Protein AF-A0A6P0SAY4-F1 (afdb_monomer_lite)

Structure (mmCIF, N/CA/C/O backbone):
data_AF-A0A6P0SAY4-F1
#
_entry.id   AF-A0A6P0SAY4-F1
#
loop_
_atom_site.group_PDB
_atom_site.id
_atom_site.type_symbol
_atom_site.label_atom_id
_atom_site.label_alt_id
_atom_site.label_comp_id
_atom_site.label_asym_id
_atom_site.label_entity_id
_atom_site.label_seq_id
_atom_site.pdbx_PDB_ins_code
_atom_site.Cartn_x
_atom_site.Cartn_y
_atom_site.Cartn_z
_atom_site.occupancy
_atom_site.B_iso_or_equiv
_atom_site.auth_seq_id
_atom_site.auth_comp_id
_atom_site.auth_asym_id
_atom_site.auth_atom_id
_atom_site.pdbx_PDB_model_num
ATOM 1 N N . MET A 1 1 ? -4.675 6.913 -16.533 1.00 43.47 1 MET A N 1
ATOM 2 C CA . MET A 1 1 ? -4.519 5.615 -15.829 1.00 43.47 1 MET A CA 1
ATOM 3 C C . MET A 1 1 ? -4.963 5.630 -14.356 1.00 43.47 1 MET A C 1
ATOM 5 O O . MET A 1 1 ? -4.786 4.646 -13.662 1.00 43.47 1 MET A O 1
ATOM 9 N N . ILE A 1 2 ? -5.628 6.703 -13.910 1.00 42.09 2 ILE A N 1
ATOM 10 C CA . ILE A 1 2 ? -6.405 6.810 -12.659 1.00 42.09 2 ILE A CA 1
ATOM 11 C C . ILE A 1 2 ? -7.926 6.644 -12.948 1.00 42.09 2 ILE A C 1
ATOM 13 O O . ILE A 1 2 ? -8.775 6.662 -12.065 1.00 42.09 2 ILE A O 1
ATOM 17 N N . GLY A 1 3 ? -8.283 6.431 -14.221 1.00 34.59 3 GLY A N 1
ATOM 18 C CA . GLY A 1 3 ? -9.662 6.436 -14.714 1.00 34.59 3 GLY A CA 1
ATOM 19 C C . GLY A 1 3 ? -10.517 5.226 -14.342 1.00 34.59 3 GLY A C 1
ATOM 20 O O . GLY A 1 3 ? -11.686 5.196 -14.690 1.00 34.59 3 GLY A O 1
ATOM 21 N N . LEU A 1 4 ? -9.973 4.238 -13.630 1.00 43.25 4 LEU A N 1
ATOM 22 C CA . LEU A 1 4 ? -10.735 3.062 -13.194 1.00 43.25 4 LEU A CA 1
ATOM 23 C C . LEU A 1 4 ? -11.297 3.174 -11.772 1.00 43.25 4 LEU A C 1
ATOM 25 O O . LEU A 1 4 ? -12.170 2.395 -11.412 1.00 43.25 4 LEU A O 1
ATOM 29 N N . LEU A 1 5 ? -10.914 4.215 -11.025 1.00 46.62 5 LEU A N 1
ATOM 30 C CA . LEU A 1 5 ? -11.684 4.682 -9.865 1.00 46.62 5 LEU A CA 1
ATOM 31 C C . LEU A 1 5 ? -12.937 5.491 -10.288 1.00 46.62 5 LEU A C 1
ATOM 33 O O . LEU A 1 5 ? -13.742 5.863 -9.440 1.00 46.62 5 LEU A O 1
ATOM 37 N N . LEU A 1 6 ? -13.119 5.752 -11.595 1.00 42.19 6 LEU A N 1
ATOM 38 C CA . LEU A 1 6 ? -14.112 6.665 -12.179 1.00 42.19 6 LEU A CA 1
ATOM 39 C C . LEU A 1 6 ? -15.210 5.931 -12.968 1.00 42.19 6 LEU A C 1
ATOM 41 O O . LEU A 1 6 ? -15.292 6.055 -14.190 1.00 42.19 6 LEU A O 1
ATOM 45 N N . LYS A 1 7 ? -16.095 5.187 -12.301 1.00 35.22 7 LYS A N 1
ATOM 46 C CA . LYS A 1 7 ? -17.380 4.823 -12.935 1.00 35.22 7 LYS A CA 1
ATOM 47 C C . LYS A 1 7 ? -18.634 5.337 -12.239 1.00 35.22 7 LYS A C 1
ATOM 49 O O . LYS A 1 7 ? -19.690 5.228 -12.840 1.00 35.22 7 LYS A O 1
ATOM 54 N N . ASN A 1 8 ? -18.535 5.953 -11.057 1.00 38.66 8 ASN A N 1
ATOM 55 C CA . ASN A 1 8 ? -19.728 6.369 -10.303 1.00 38.66 8 ASN A CA 1
ATOM 56 C C . ASN A 1 8 ? -19.686 7.774 -9.684 1.00 38.66 8 ASN A C 1
ATOM 58 O O . ASN A 1 8 ? -20.541 8.095 -8.865 1.00 38.66 8 ASN A O 1
ATOM 62 N N . SER A 1 9 ? -18.756 8.650 -10.059 1.00 37.03 9 SER A N 1
ATOM 63 C CA . SER A 1 9 ? -18.788 10.024 -9.553 1.00 37.03 9 SER A CA 1
ATOM 64 C C . SER A 1 9 ? -18.337 11.019 -10.611 1.00 37.03 9 SER A C 1
ATOM 66 O O . SER A 1 9 ? -17.213 10.978 -11.106 1.00 37.03 9 SER A O 1
ATOM 68 N N . SER A 1 10 ? -19.259 11.909 -10.967 1.00 38.66 10 SER A N 1
ATOM 69 C CA . SER A 1 10 ? -19.048 13.127 -11.739 1.00 38.66 10 SER A CA 1
ATOM 70 C C . SER A 1 10 ? -17.712 13.767 -11.364 1.00 38.66 10 SER A C 1
ATOM 72 O O . SER A 1 10 ? -17.523 14.107 -10.201 1.00 38.66 10 SER A O 1
ATOM 74 N N . TYR A 1 11 ? -16.799 13.859 -12.335 1.00 41.66 11 TYR A N 1
ATOM 75 C CA . TYR A 1 11 ? -15.438 14.416 -12.311 1.00 41.66 11 TYR A CA 1
ATOM 76 C C . TYR A 1 11 ? -15.070 15.336 -11.125 1.00 41.66 11 TYR A C 1
ATOM 78 O O . TYR A 1 11 ? -14.813 16.527 -11.297 1.00 41.66 11 TYR A O 1
ATOM 86 N N . ARG A 1 12 ? -14.942 14.784 -9.915 1.00 48.09 12 ARG A N 1
ATOM 87 C CA . ARG A 1 12 ? -14.133 15.398 -8.862 1.00 48.09 12 ARG A CA 1
ATOM 88 C C . ARG A 1 12 ? -12.691 15.060 -9.195 1.00 48.09 12 ARG A C 1
ATOM 90 O O . ARG A 1 12 ? -12.358 13.890 -9.382 1.00 48.09 12 ARG A O 1
ATOM 97 N N . GLN A 1 13 ? -11.838 16.077 -9.294 1.00 55.16 13 GLN A N 1
ATOM 98 C CA . GLN A 1 13 ? -10.395 15.867 -9.365 1.00 55.16 13 GLN A CA 1
ATOM 99 C C . GLN A 1 13 ? -9.989 14.896 -8.245 1.00 55.16 13 GLN A C 1
ATOM 101 O O . GLN A 1 13 ? -10.391 15.058 -7.089 1.00 55.16 13 GLN A O 1
ATOM 106 N N . LEU A 1 14 ? -9.244 13.848 -8.598 1.00 60.50 14 LEU A N 1
ATOM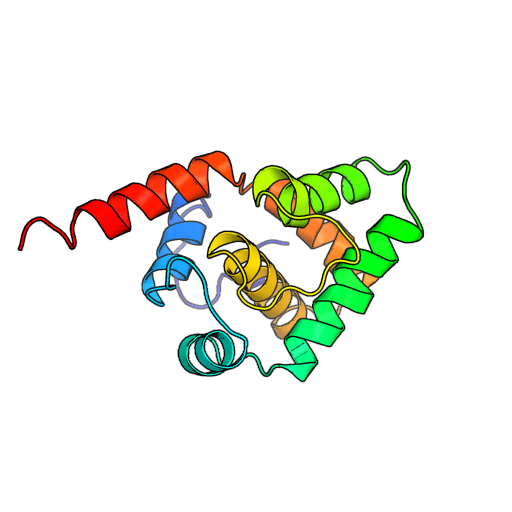 107 C CA . LEU A 1 14 ? -8.677 12.912 -7.632 1.00 60.50 14 LEU A CA 1
ATOM 108 C C . LEU A 1 14 ? -7.553 13.625 -6.887 1.00 60.50 14 LEU A C 1
ATOM 110 O O . LEU A 1 14 ? -6.391 13.586 -7.279 1.00 60.50 14 LEU A O 1
ATOM 114 N N . THR A 1 15 ? -7.941 14.340 -5.840 1.00 79.88 15 THR A N 1
ATOM 115 C CA . THR A 1 15 ? -7.032 14.928 -4.868 1.00 79.88 15 THR A CA 1
ATOM 116 C C . THR A 1 15 ? -6.636 13.863 -3.845 1.00 79.88 15 THR A C 1
ATOM 118 O O . THR A 1 15 ? -7.412 12.931 -3.598 1.00 79.88 15 THR A O 1
ATOM 121 N N . PRO A 1 16 ? -5.456 13.990 -3.212 1.00 82.56 16 PRO A N 1
ATOM 122 C CA . PRO A 1 16 ? -5.095 13.153 -2.070 1.00 82.56 16 PRO A CA 1
ATOM 123 C C . PRO A 1 16 ? -6.198 13.104 -1.009 1.00 82.56 16 PRO A C 1
ATOM 125 O O . PRO A 1 16 ? -6.513 12.040 -0.486 1.00 82.56 16 PRO A O 1
ATOM 128 N N . ASP A 1 17 ? -6.849 14.242 -0.776 1.00 84.25 17 ASP A N 1
ATOM 129 C CA . ASP A 1 17 ? -7.944 14.407 0.173 1.00 84.25 17 ASP A CA 1
ATOM 130 C C . ASP A 1 17 ? -9.114 13.464 -0.086 1.00 84.25 17 ASP A C 1
ATOM 132 O O . ASP A 1 17 ? -9.490 12.710 0.810 1.00 84.25 17 ASP A O 1
ATOM 136 N N . ASN A 1 18 ? -9.616 13.426 -1.322 1.00 86.75 18 ASN A N 1
ATOM 137 C CA . ASN A 1 18 ? -10.725 12.547 -1.688 1.00 86.75 18 ASN A CA 1
ATOM 138 C C . ASN A 1 18 ? -10.343 11.066 -1.535 1.00 86.75 18 ASN A C 1
ATOM 140 O O . ASN A 1 18 ? -11.162 10.244 -1.126 1.00 86.75 18 ASN A O 1
ATOM 144 N N . VAL A 1 19 ? -9.095 10.704 -1.855 1.00 89.56 19 VAL A N 1
ATOM 145 C CA . VAL A 1 19 ? -8.611 9.321 -1.714 1.00 89.56 19 VAL A CA 1
ATOM 146 C C . VAL A 1 19 ? -8.540 8.919 -0.242 1.00 89.56 19 VAL A C 1
ATOM 148 O O . VAL A 1 19 ? -8.975 7.823 0.116 1.00 89.56 19 VAL A O 1
ATOM 151 N N . TYR A 1 20 ? -8.029 9.802 0.615 1.00 91.88 20 TYR A N 1
ATOM 152 C CA . TYR A 1 20 ? -7.979 9.553 2.049 1.00 91.88 20 TYR A CA 1
ATOM 153 C C . TYR A 1 20 ? -9.370 9.485 2.662 1.00 91.88 20 TYR A C 1
ATOM 155 O O . TYR A 1 20 ? -9.638 8.546 3.398 1.00 91.88 20 TYR A O 1
ATOM 163 N N . GLU A 1 21 ? -10.271 10.406 2.334 1.00 89.56 21 GLU A N 1
ATOM 164 C CA . GLU A 1 21 ? -11.648 10.396 2.840 1.00 89.56 21 GLU A CA 1
ATOM 165 C C . GLU A 1 21 ? -12.386 9.110 2.462 1.00 89.56 21 GLU A C 1
ATOM 167 O O . GLU A 1 21 ? -13.010 8.488 3.322 1.00 89.56 21 GLU A O 1
ATOM 172 N N . ASN A 1 22 ? -12.220 8.639 1.222 1.00 90.44 22 ASN A N 1
ATOM 173 C CA . ASN A 1 22 ? -12.776 7.359 0.785 1.00 90.44 22 ASN A CA 1
ATOM 174 C C . ASN A 1 22 ? -12.251 6.180 1.611 1.00 90.44 22 ASN A C 1
ATOM 176 O O . ASN A 1 22 ? -13.011 5.270 1.931 1.00 90.44 22 ASN A O 1
ATOM 180 N N . PHE A 1 23 ? -10.967 6.182 1.970 1.00 93.12 23 PHE A N 1
ATOM 181 C CA . PHE A 1 23 ? -10.405 5.157 2.847 1.00 93.12 23 PHE A CA 1
ATOM 182 C C . PHE A 1 23 ? -10.876 5.311 4.304 1.00 93.12 23 PHE A C 1
ATOM 184 O O . PHE A 1 23 ? -11.232 4.329 4.951 1.00 93.12 23 PHE A O 1
ATOM 191 N N . LEU A 1 24 ? -10.915 6.536 4.831 1.00 91.44 24 LEU A N 1
ATOM 192 C CA . LEU A 1 24 ? -11.318 6.818 6.212 1.00 91.44 24 LEU A CA 1
ATOM 193 C C . LEU A 1 24 ? -12.808 6.547 6.458 1.00 91.44 24 LEU A C 1
ATOM 195 O O . LEU A 1 24 ? -13.176 6.225 7.585 1.00 91.44 24 LEU A O 1
ATOM 199 N N . ALA A 1 25 ? -13.648 6.577 5.419 1.00 90.19 25 ALA A N 1
ATOM 200 C CA . ALA A 1 25 ? -15.059 6.194 5.498 1.00 90.19 25 ALA A CA 1
ATOM 201 C C . ALA A 1 25 ? -15.274 4.739 5.967 1.00 90.19 25 ALA A C 1
ATOM 203 O O . ALA A 1 25 ? -16.319 4.429 6.539 1.00 90.19 25 ALA A O 1
ATOM 204 N N . TYR A 1 26 ? -14.273 3.862 5.805 1.00 88.81 26 TYR A N 1
ATOM 205 C CA . TYR A 1 26 ? -14.282 2.497 6.352 1.00 88.81 26 TYR A CA 1
ATOM 206 C C . TYR A 1 26 ? -14.002 2.442 7.864 1.00 88.81 26 TYR A C 1
ATOM 208 O O . TYR A 1 26 ? -14.012 1.363 8.453 1.00 88.81 26 TYR A O 1
ATOM 216 N N . LYS A 1 27 ? -13.736 3.588 8.502 1.00 90.31 27 LYS A N 1
ATOM 217 C CA . LYS A 1 27 ? -13.407 3.724 9.928 1.00 90.31 27 LYS A CA 1
ATOM 218 C C . LYS A 1 27 ? -12.227 2.827 10.374 1.00 90.31 27 LYS A C 1
ATOM 220 O O . LYS A 1 27 ? -12.371 2.024 11.296 1.00 90.31 27 LYS A O 1
ATOM 225 N N . PRO A 1 28 ? -11.042 2.923 9.730 1.00 92.50 28 PRO A N 1
ATOM 226 C CA . PRO A 1 28 ? -9.865 2.122 10.083 1.00 92.50 28 PRO A CA 1
ATOM 227 C C . PRO A 1 28 ? -9.412 2.374 11.515 1.00 92.50 28 PRO A C 1
ATOM 229 O O . PRO A 1 28 ? -9.067 3.508 11.841 1.00 92.50 28 PRO A O 1
ATOM 232 N N . GLY A 1 29 ? -9.277 1.329 12.332 1.00 91.50 29 GLY A N 1
ATOM 233 C CA . GLY A 1 29 ? -8.645 1.437 13.650 1.00 91.50 29 GLY A CA 1
ATOM 234 C C . GLY A 1 29 ? -7.185 1.918 13.576 1.00 91.50 29 GLY A C 1
ATOM 235 O O . GLY A 1 29 ? -6.480 1.673 12.597 1.00 91.50 29 GLY A O 1
ATOM 236 N N . LYS A 1 30 ? -6.682 2.553 14.648 1.00 91.94 30 LYS A N 1
ATOM 237 C CA . LYS A 1 30 ? -5.288 3.064 14.730 1.00 91.94 30 LYS A CA 1
ATOM 238 C C . LYS A 1 30 ? -4.231 1.998 14.420 1.00 91.94 30 LYS A C 1
ATOM 240 O O . LYS A 1 30 ? -3.222 2.281 13.770 1.00 91.94 30 LYS A O 1
ATOM 245 N N . LYS A 1 31 ? -4.461 0.773 14.900 1.00 94.81 31 LYS A N 1
ATOM 246 C CA . LYS A 1 31 ? -3.686 -0.423 14.560 1.00 94.81 31 LYS A CA 1
ATOM 247 C C . LYS A 1 31 ? -4.613 -1.626 14.444 1.00 94.81 31 LYS A C 1
ATOM 249 O O . LYS A 1 31 ? -5.341 -1.906 15.395 1.00 94.81 31 LYS A O 1
ATOM 254 N N . M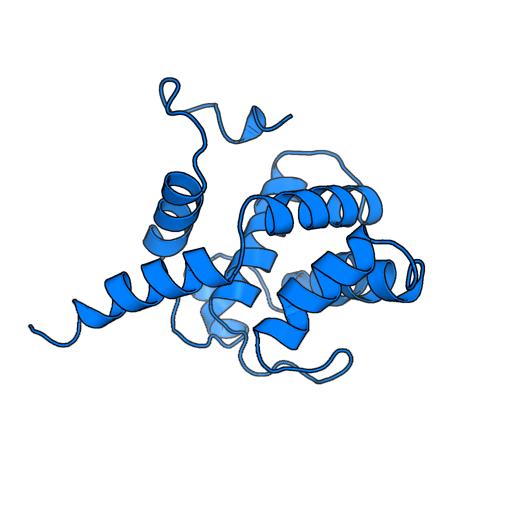ET A 1 32 ? -4.509 -2.374 13.352 1.00 96.00 32 MET A N 1
ATOM 255 C CA . MET A 1 32 ? -5.426 -3.466 13.021 1.00 96.00 32 MET A CA 1
ATOM 256 C C . MET A 1 32 ? -4.690 -4.803 12.877 1.00 96.00 32 MET A C 1
ATOM 258 O O . MET A 1 32 ? -3.673 -4.917 12.193 1.00 96.00 32 MET A O 1
ATOM 262 N N . THR A 1 33 ? -5.197 -5.830 13.540 1.00 95.31 33 THR A N 1
ATOM 263 C CA . THR A 1 33 ? -4.880 -7.242 13.326 1.00 95.31 33 THR A CA 1
ATOM 264 C C . THR A 1 33 ? -5.386 -7.701 11.960 1.00 95.31 33 THR A C 1
ATOM 266 O O . THR A 1 33 ? -6.217 -7.057 11.326 1.00 95.31 33 THR A O 1
ATOM 269 N N . GLN A 1 34 ? -4.929 -8.868 11.508 1.00 92.81 34 GLN A N 1
ATOM 270 C CA . GLN A 1 34 ? -5.431 -9.463 10.267 1.00 92.81 34 GLN A CA 1
ATOM 271 C C . GLN A 1 34 ? -6.939 -9.766 10.319 1.00 92.81 34 GLN A C 1
ATOM 273 O O . GLN A 1 34 ? -7.605 -9.690 9.290 1.00 92.81 34 GLN A O 1
ATOM 278 N N . ALA A 1 35 ? -7.476 -10.087 11.501 1.00 93.75 35 ALA A N 1
ATOM 279 C CA . ALA A 1 35 ? -8.906 -10.313 11.689 1.00 93.75 35 ALA A CA 1
ATOM 280 C C . ALA A 1 35 ? -9.706 -9.012 11.516 1.00 93.75 35 ALA A C 1
ATOM 282 O O . ALA A 1 35 ? -10.663 -8.991 10.747 1.00 93.75 35 ALA A O 1
ATOM 283 N N . GLU A 1 36 ? -9.257 -7.920 12.144 1.00 95.81 36 GLU A N 1
ATOM 284 C CA . GLU A 1 36 ? -9.871 -6.592 11.993 1.00 95.81 36 GLU A CA 1
ATOM 285 C C . GLU A 1 36 ? -9.798 -6.111 10.535 1.00 95.81 36 GLU A C 1
ATOM 287 O O . GLU A 1 36 ? -10.782 -5.622 9.993 1.00 95.81 36 GLU A O 1
ATOM 292 N N . ILE A 1 37 ? -8.665 -6.318 9.850 1.00 95.31 37 ILE A N 1
ATOM 293 C CA . ILE A 1 37 ? -8.526 -5.964 8.426 1.00 95.31 37 ILE A CA 1
ATOM 294 C C . ILE A 1 37 ? -9.530 -6.741 7.563 1.00 95.31 37 ILE A C 1
ATOM 296 O O . ILE A 1 37 ? -10.178 -6.151 6.699 1.00 95.31 37 ILE A O 1
ATOM 300 N N . LYS A 1 38 ? -9.692 -8.049 7.804 1.00 94.44 38 LYS A N 1
ATOM 301 C CA . LYS A 1 38 ? -10.679 -8.870 7.090 1.00 94.44 38 LYS A CA 1
ATOM 302 C C . LYS A 1 38 ? -12.100 -8.373 7.339 1.00 94.44 38 LYS A C 1
ATOM 304 O O . LYS A 1 38 ? -12.880 -8.305 6.397 1.00 94.44 38 LYS A O 1
ATOM 309 N N . GLN A 1 39 ? -12.433 -8.040 8.583 1.00 93.12 39 GLN A N 1
ATOM 310 C CA . GLN A 1 39 ? -13.765 -7.568 8.950 1.00 93.12 39 GLN A CA 1
ATOM 311 C C . GLN A 1 39 ? -14.098 -6.222 8.293 1.00 93.12 39 GLN A C 1
ATOM 313 O O . GLN A 1 39 ? -15.200 -6.061 7.780 1.00 93.12 39 GLN A O 1
ATOM 318 N N . THR A 1 40 ? -13.156 -5.277 8.282 1.00 90.81 40 THR A N 1
ATOM 319 C CA . THR 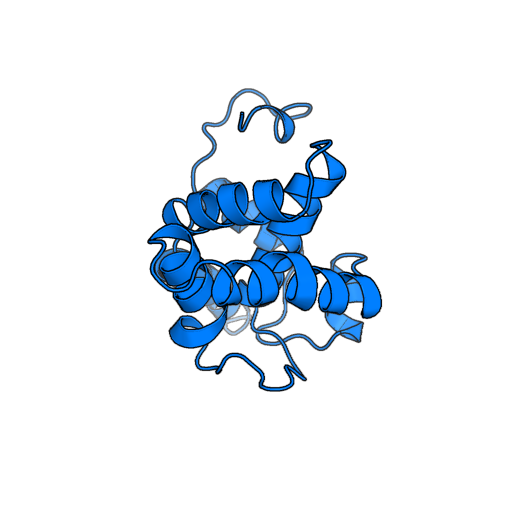A 1 40 ? -13.393 -3.922 7.763 1.00 90.81 40 THR A CA 1
ATOM 320 C C . THR A 1 40 ? -13.287 -3.834 6.238 1.00 90.81 40 THR A C 1
ATOM 322 O O . THR A 1 40 ? -14.051 -3.104 5.616 1.00 90.81 40 THR A O 1
ATOM 325 N N . TYR A 1 41 ? -12.354 -4.571 5.625 1.00 88.19 41 T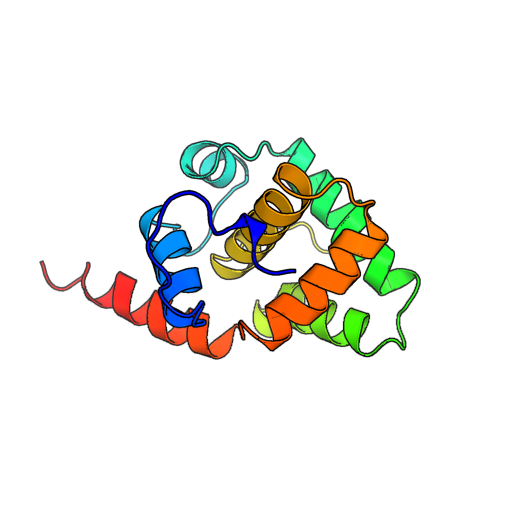YR A N 1
ATOM 326 C CA . TYR A 1 41 ? -12.005 -4.416 4.203 1.00 88.19 41 TYR A CA 1
ATOM 327 C C . TYR A 1 41 ? -12.223 -5.678 3.361 1.00 88.19 41 TYR A C 1
ATOM 329 O O . TYR A 1 41 ? -11.926 -5.678 2.170 1.00 88.19 41 TYR A O 1
ATOM 337 N N . GLY A 1 42 ? -12.659 -6.789 3.958 1.00 90.31 42 GLY A N 1
ATOM 338 C CA . GLY A 1 42 ? -12.797 -8.070 3.256 1.00 90.31 42 GLY A CA 1
ATOM 339 C C . GLY A 1 42 ? -11.465 -8.724 2.861 1.00 90.31 42 GLY A C 1
ATOM 340 O O . GLY A 1 42 ? -11.458 -9.757 2.195 1.00 90.31 42 GLY A O 1
ATOM 341 N N . LEU A 1 43 ? -10.323 -8.164 3.274 1.00 92.31 43 LEU A N 1
ATOM 342 C CA . LEU A 1 43 ? -8.998 -8.663 2.905 1.00 92.31 43 LEU A CA 1
ATOM 343 C C . LEU A 1 43 ? -8.555 -9.769 3.867 1.00 92.31 43 LEU A C 1
ATOM 345 O O . LEU A 1 43 ? -8.239 -9.514 5.030 1.00 92.31 43 LEU A O 1
ATOM 349 N N . CYS A 1 44 ? -8.523 -11.017 3.396 1.00 93.19 44 CYS A N 1
ATOM 350 C CA . CYS A 1 44 ? -8.126 -12.138 4.243 1.00 93.19 44 CYS A CA 1
ATOM 351 C C . CYS A 1 44 ? -6.621 -12.114 4.581 1.00 93.19 44 CYS A C 1
ATOM 353 O O . CYS A 1 44 ? -5.794 -11.527 3.879 1.00 93.19 44 CYS A O 1
ATOM 355 N N . ALA A 1 45 ? -6.259 -12.796 5.672 1.00 92.12 45 ALA A N 1
ATOM 356 C CA . ALA A 1 45 ? -4.890 -12.850 6.184 1.00 92.12 45 ALA A CA 1
ATOM 357 C C . ALA A 1 45 ? -3.870 -13.366 5.155 1.00 92.12 45 ALA A C 1
ATOM 359 O O . ALA A 1 45 ? -2.724 -12.912 5.136 1.00 92.12 45 ALA A O 1
ATOM 360 N N . GLU A 1 46 ? -4.285 -14.317 4.318 1.00 94.25 46 GLU A N 1
ATOM 361 C CA . GLU A 1 46 ? -3.452 -14.887 3.265 1.00 94.25 46 GLU A CA 1
ATOM 362 C C . GLU A 1 46 ? -3.171 -13.864 2.165 1.00 94.25 46 GLU A C 1
ATOM 364 O O . GLU A 1 46 ? -2.005 -13.624 1.866 1.00 94.25 46 GLU A O 1
ATOM 369 N N . THR A 1 47 ? -4.198 -13.175 1.661 1.00 93.50 47 THR A N 1
ATOM 370 C CA . THR A 1 47 ? -4.057 -12.102 0.666 1.00 93.50 47 THR A CA 1
ATOM 371 C C . THR A 1 47 ? -3.117 -11.001 1.148 1.00 93.50 47 THR A C 1
ATOM 373 O O . THR A 1 47 ? -2.181 -10.632 0.442 1.00 93.50 47 THR A O 1
ATOM 376 N N . VAL A 1 48 ? -3.299 -10.526 2.384 1.00 94.38 48 VAL A N 1
ATOM 377 C CA . VAL A 1 48 ? -2.438 -9.492 2.983 1.00 94.38 48 VAL A CA 1
ATOM 378 C C . VAL A 1 48 ? -0.982 -9.964 3.071 1.00 94.38 48 VAL A C 1
ATOM 380 O O . VAL A 1 48 ? -0.055 -9.222 2.738 1.00 94.38 48 VAL A O 1
ATOM 383 N N . ARG A 1 49 ? -0.762 -11.219 3.486 1.00 93.69 49 ARG A N 1
ATOM 384 C CA . ARG A 1 49 ? 0.577 -11.823 3.537 1.00 93.69 49 ARG A CA 1
ATOM 385 C C . ARG A 1 49 ? 1.185 -11.949 2.140 1.00 93.69 49 ARG A C 1
ATOM 387 O O . ARG A 1 49 ? 2.372 -11.672 1.976 1.00 93.69 49 ARG A O 1
ATOM 394 N N . TYR A 1 50 ? 0.385 -12.353 1.159 1.00 94.62 50 TYR A N 1
ATOM 395 C CA . TYR A 1 50 ? 0.811 -12.540 -0.221 1.00 94.62 50 TYR A CA 1
ATOM 396 C C . TYR A 1 50 ? 1.222 -11.207 -0.847 1.00 94.62 50 TYR A C 1
ATOM 398 O O . TYR A 1 50 ? 2.318 -11.093 -1.385 1.00 94.62 50 TYR A O 1
ATOM 406 N N . TRP A 1 51 ? 0.410 -10.162 -0.697 1.00 96.00 51 TRP A N 1
ATOM 407 C CA . TRP A 1 51 ? 0.740 -8.828 -1.200 1.00 96.00 51 TRP A CA 1
ATOM 408 C C . TRP A 1 51 ? 1.976 -8.244 -0.539 1.00 96.00 51 TRP A C 1
ATOM 410 O O . TRP A 1 51 ? 2.849 -7.733 -1.236 1.00 96.00 51 TRP A O 1
ATOM 420 N N . ARG A 1 52 ? 2.120 -8.400 0.781 1.00 96.06 52 ARG A N 1
ATOM 421 C CA . ARG A 1 52 ? 3.366 -8.019 1.445 1.00 96.06 52 ARG A CA 1
ATOM 422 C C . ARG A 1 52 ? 4.565 -8.738 0.819 1.00 96.06 52 ARG A C 1
ATOM 424 O O . ARG A 1 52 ? 5.538 -8.083 0.475 1.00 96.06 52 ARG A O 1
ATOM 431 N N . LYS A 1 53 ? 4.493 -10.060 0.645 1.00 96.06 53 LYS A N 1
ATOM 432 C CA . LYS A 1 53 ? 5.614 -10.851 0.122 1.00 96.06 53 LYS A CA 1
ATOM 433 C C . LYS A 1 53 ? 5.954 -10.498 -1.330 1.00 96.06 53 LYS A C 1
ATOM 435 O O . LYS A 1 53 ? 7.119 -10.282 -1.633 1.00 96.06 53 LYS A O 1
ATOM 440 N N . PHE A 1 54 ? 4.959 -10.464 -2.213 1.00 96.62 54 PHE A N 1
ATOM 441 C CA . PHE A 1 54 ? 5.177 -10.439 -3.662 1.00 96.62 54 PHE A CA 1
ATOM 442 C C . PHE A 1 54 ? 5.095 -9.051 -4.296 1.00 96.62 54 PHE A C 1
ATOM 444 O O . PHE A 1 54 ? 5.727 -8.841 -5.321 1.00 96.62 54 PHE A O 1
ATOM 451 N N . VAL A 1 55 ? 4.358 -8.109 -3.700 1.00 97.38 55 VAL A N 1
ATOM 452 C CA . VAL A 1 55 ? 4.272 -6.726 -4.206 1.00 97.38 55 VAL A CA 1
ATOM 453 C C . VAL A 1 55 ? 5.276 -5.828 -3.491 1.00 97.38 55 VAL A C 1
ATOM 455 O O . VAL A 1 55 ? 5.916 -4.998 -4.118 1.00 97.38 55 VAL A O 1
ATOM 458 N N . ILE A 1 56 ? 5.429 -5.981 -2.174 1.00 97.31 56 ILE A N 1
ATOM 459 C CA . ILE A 1 56 ? 6.251 -5.064 -1.373 1.00 97.31 56 ILE A CA 1
ATOM 460 C C . ILE A 1 56 ? 7.668 -5.615 -1.203 1.00 97.31 56 ILE A C 1
ATOM 462 O O . ILE A 1 56 ? 8.626 -5.039 -1.709 1.00 97.31 56 ILE A O 1
ATOM 466 N N . ASP A 1 57 ? 7.808 -6.737 -0.497 1.00 96.88 57 ASP A N 1
ATOM 467 C CA . ASP A 1 57 ? 9.111 -7.250 -0.069 1.00 96.88 57 ASP A CA 1
ATOM 468 C C . ASP A 1 57 ? 9.960 -7.729 -1.244 1.00 96.88 57 ASP A C 1
ATOM 470 O O . ASP A 1 57 ? 11.139 -7.386 -1.308 1.00 96.88 57 ASP A O 1
ATOM 474 N N . ARG A 1 58 ? 9.370 -8.482 -2.182 1.00 96.69 58 ARG A N 1
ATOM 475 C CA . ARG A 1 58 ? 10.066 -8.935 -3.391 1.00 96.69 58 ARG A CA 1
ATOM 476 C C . ARG A 1 58 ? 10.607 -7.754 -4.191 1.00 96.69 58 ARG A C 1
ATOM 478 O O . ARG A 1 58 ? 11.804 -7.706 -4.440 1.00 96.69 58 ARG A O 1
ATOM 485 N N . TYR A 1 59 ? 9.749 -6.781 -4.506 1.00 96.75 59 TYR A N 1
ATOM 486 C CA . TYR A 1 59 ? 10.138 -5.621 -5.306 1.00 96.75 59 TYR A CA 1
ATOM 487 C C . TYR A 1 59 ? 11.273 -4.823 -4.650 1.00 96.75 59 TYR A C 1
ATOM 489 O O . TYR A 1 59 ? 12.239 -4.466 -5.320 1.00 96.75 59 TYR A O 1
ATOM 497 N N . ILE A 1 60 ? 11.196 -4.601 -3.329 1.00 97.00 60 ILE A N 1
ATOM 498 C CA . ILE A 1 60 ? 12.253 -3.923 -2.563 1.00 97.00 60 ILE A CA 1
ATOM 499 C C . ILE A 1 60 ? 13.577 -4.695 -2.618 1.00 97.00 60 ILE A C 1
ATOM 501 O O . ILE A 1 60 ? 14.632 -4.078 -2.731 1.00 97.00 60 ILE A O 1
ATOM 505 N N . ASN A 1 61 ? 13.532 -6.024 -2.508 1.00 96.94 61 ASN A N 1
ATOM 506 C CA . ASN A 1 61 ? 14.734 -6.856 -2.453 1.00 96.94 61 ASN A CA 1
ATOM 507 C C . ASN A 1 61 ? 15.396 -7.045 -3.821 1.00 96.94 61 ASN A C 1
ATOM 509 O O . ASN A 1 61 ? 16.617 -7.134 -3.888 1.00 96.94 61 ASN A O 1
ATOM 513 N N . GLU A 1 62 ? 14.607 -7.125 -4.890 1.00 97.06 62 GLU A N 1
ATOM 514 C CA . GLU A 1 62 ? 15.112 -7.290 -6.257 1.00 97.06 62 GLU A CA 1
ATOM 515 C C . GLU A 1 62 ? 15.595 -5.960 -6.856 1.00 97.06 62 GLU A C 1
ATOM 517 O O . GLU A 1 62 ? 16.470 -5.963 -7.715 1.00 97.06 62 GLU A O 1
ATOM 522 N N . ASN A 1 63 ? 15.086 -4.821 -6.365 1.00 96.56 63 ASN A N 1
ATOM 523 C CA . ASN A 1 63 ? 15.410 -3.489 -6.883 1.00 96.56 63 ASN A CA 1
ATOM 524 C C . ASN A 1 63 ? 15.906 -2.520 -5.787 1.00 96.56 63 ASN A C 1
ATOM 526 O O . ASN A 1 63 ? 15.388 -1.407 -5.699 1.00 96.56 63 ASN A O 1
ATOM 530 N N . PRO A 1 64 ? 16.886 -2.878 -4.936 1.00 95.38 64 PRO A N 1
ATOM 531 C CA . PRO A 1 64 ? 17.210 -2.115 -3.722 1.00 95.38 64 PRO A CA 1
ATOM 532 C C . PRO A 1 64 ? 17.659 -0.669 -3.987 1.00 95.38 64 PRO A C 1
ATOM 534 O O . PRO A 1 64 ? 17.359 0.214 -3.183 1.00 95.38 64 PRO A O 1
ATOM 537 N N . GLU A 1 65 ? 18.307 -0.424 -5.128 1.00 95.25 65 GLU A N 1
ATOM 538 C CA . GLU A 1 65 ? 18.803 0.895 -5.554 1.00 95.25 65 GLU A CA 1
ATOM 539 C C . GLU A 1 65 ? 17.750 1.725 -6.312 1.00 95.25 65 GLU A C 1
ATOM 541 O O . GLU A 1 65 ? 17.966 2.897 -6.626 1.00 95.25 65 GLU A O 1
ATOM 546 N N . SER A 1 66 ? 16.590 1.139 -6.631 1.00 96.56 66 SER A N 1
ATOM 547 C CA . SER A 1 66 ? 15.528 1.854 -7.336 1.00 96.56 66 SER A CA 1
ATOM 548 C C . SER A 1 66 ? 14.879 2.889 -6.424 1.00 96.56 66 SER A C 1
ATOM 550 O O . SER A 1 66 ? 14.428 2.587 -5.315 1.00 96.56 66 SER A O 1
ATOM 552 N N . LEU A 1 67 ? 14.711 4.109 -6.940 1.00 95.69 67 LEU A N 1
ATOM 553 C CA . LEU A 1 67 ? 13.973 5.166 -6.250 1.00 95.69 67 LEU A CA 1
ATOM 554 C C . LEU A 1 67 ? 12.546 4.721 -5.875 1.00 95.69 67 LEU A C 1
ATOM 556 O O . LEU A 1 67 ? 12.040 5.101 -4.817 1.00 95.69 67 LEU A O 1
ATOM 560 N N . LEU A 1 68 ? 11.900 3.898 -6.708 1.00 94.88 68 LEU A N 1
ATOM 561 C CA . LEU A 1 68 ? 10.566 3.355 -6.433 1.00 94.88 68 LEU A CA 1
ATOM 562 C C . LEU A 1 68 ? 10.588 2.379 -5.252 1.00 94.88 68 LEU A C 1
ATOM 564 O O . LEU A 1 68 ? 9.751 2.479 -4.351 1.00 94.88 68 LEU A O 1
ATOM 568 N N . ALA A 1 69 ? 11.583 1.493 -5.203 1.00 95.50 69 ALA A N 1
ATOM 569 C CA . ALA A 1 69 ? 11.763 0.559 -4.098 1.00 95.50 69 ALA A CA 1
ATOM 570 C C . ALA A 1 69 ? 12.060 1.291 -2.782 1.00 95.50 69 ALA A C 1
ATOM 572 O O . ALA A 1 69 ? 11.430 1.003 -1.762 1.00 95.50 69 ALA A O 1
ATOM 573 N N . MET A 1 70 ? 12.946 2.292 -2.801 1.00 95.75 70 MET A N 1
ATOM 574 C CA . MET A 1 70 ? 13.248 3.118 -1.626 1.00 95.75 70 MET A CA 1
ATOM 575 C C . MET A 1 70 ? 12.004 3.848 -1.102 1.00 95.75 70 MET A C 1
ATOM 577 O O . MET A 1 70 ? 11.766 3.880 0.110 1.00 95.75 70 MET A O 1
ATOM 581 N N . ARG A 1 71 ? 11.175 4.397 -2.002 1.00 94.50 71 ARG A N 1
ATOM 582 C CA . ARG A 1 71 ? 9.897 5.037 -1.641 1.00 94.50 71 ARG A CA 1
ATOM 583 C C . ARG A 1 71 ? 8.947 4.049 -0.985 1.00 94.50 71 ARG A C 1
ATOM 585 O O . ARG A 1 71 ? 8.425 4.342 0.091 1.00 94.50 71 ARG A O 1
ATOM 592 N N . LEU A 1 72 ? 8.751 2.881 -1.595 1.00 95.12 72 LEU A N 1
ATOM 593 C CA . LEU A 1 72 ? 7.853 1.861 -1.066 1.00 95.12 72 LEU A CA 1
ATOM 594 C C . LEU A 1 72 ? 8.329 1.353 0.303 1.00 95.12 72 LEU A C 1
ATOM 596 O O . LEU A 1 72 ? 7.534 1.261 1.241 1.00 95.12 72 LEU A O 1
ATOM 600 N N . LYS A 1 73 ? 9.639 1.122 0.452 1.00 96.12 73 LYS A N 1
ATOM 601 C CA . LYS A 1 73 ? 10.274 0.742 1.720 1.00 96.12 73 LYS A CA 1
ATOM 602 C C . LYS A 1 73 ? 10.045 1.796 2.801 1.00 96.12 73 LYS A C 1
ATOM 604 O O . LYS A 1 73 ? 9.621 1.464 3.908 1.00 96.12 73 LYS A O 1
ATOM 60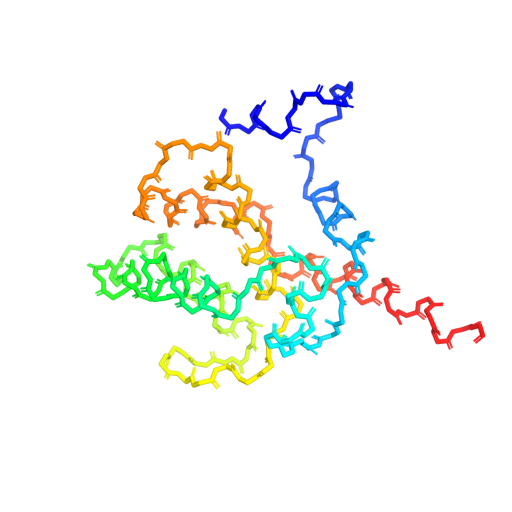9 N N . SER A 1 74 ? 10.267 3.069 2.482 1.00 95.06 74 SER A N 1
ATOM 610 C CA . SER A 1 74 ? 10.052 4.176 3.418 1.00 95.06 74 SER A CA 1
ATOM 611 C C . SER A 1 74 ? 8.578 4.316 3.825 1.00 95.06 74 SER A C 1
ATOM 613 O O . SER A 1 74 ? 8.258 4.419 5.015 1.00 95.06 74 SER A O 1
ATOM 615 N N . ALA A 1 75 ? 7.662 4.253 2.855 1.00 94.75 75 ALA A N 1
ATOM 616 C CA . ALA A 1 75 ? 6.224 4.400 3.070 1.00 94.75 75 ALA A CA 1
ATOM 617 C C . ALA A 1 75 ? 5.620 3.244 3.884 1.00 94.75 75 ALA A C 1
ATOM 619 O O . ALA A 1 75 ? 4.816 3.480 4.783 1.00 94.75 75 ALA A O 1
ATOM 620 N N . PHE A 1 76 ? 6.004 1.999 3.599 1.00 96.44 76 PHE A N 1
ATOM 621 C CA . PHE A 1 76 ? 5.403 0.836 4.250 1.00 96.44 76 PHE A CA 1
ATOM 622 C C . PHE A 1 76 ? 6.062 0.477 5.591 1.00 96.44 76 PHE A C 1
ATOM 624 O O . PHE A 1 76 ? 5.371 0.023 6.508 1.00 96.44 76 PHE A O 1
ATOM 631 N N . TYR A 1 77 ? 7.377 0.691 5.726 1.00 95.56 77 TYR A N 1
ATOM 632 C CA . TYR A 1 77 ? 8.145 0.296 6.909 1.00 95.56 77 TYR A CA 1
ATOM 633 C C . TYR A 1 77 ? 8.555 1.485 7.786 1.00 95.56 77 TYR A C 1
ATOM 635 O O . TYR A 1 77 ? 8.046 1.640 8.901 1.00 95.56 77 TYR A O 1
ATOM 643 N N . TYR A 1 78 ? 9.451 2.344 7.294 1.00 92.12 78 TYR A N 1
ATOM 644 C CA . TYR A 1 78 ? 10.158 3.313 8.141 1.00 92.12 78 TYR A CA 1
ATOM 645 C C . TYR A 1 78 ? 9.267 4.423 8.693 1.00 92.12 78 TYR A C 1
ATOM 647 O O . TYR A 1 78 ? 9.267 4.666 9.900 1.00 92.12 78 TYR A O 1
ATOM 655 N N . SER A 1 79 ? 8.433 5.033 7.849 1.00 91.38 79 SER A N 1
ATOM 656 C CA . SER A 1 79 ? 7.436 6.023 8.293 1.00 91.38 79 SER A CA 1
ATOM 657 C C . SER A 1 79 ? 6.425 5.443 9.291 1.00 91.38 79 SER A C 1
ATOM 659 O O . SER A 1 79 ? 5.841 6.174 10.087 1.00 91.38 79 SER A O 1
ATOM 661 N N . GLN A 1 80 ? 6.279 4.116 9.309 1.00 91.88 80 GLN A N 1
ATOM 662 C CA . GLN A 1 80 ? 5.367 3.374 10.179 1.00 91.88 80 GLN A CA 1
ATOM 663 C C . GLN A 1 80 ? 6.064 2.820 11.427 1.00 91.88 80 GLN A C 1
ATOM 665 O O . GLN A 1 80 ? 5.468 2.041 12.175 1.00 91.88 80 GLN A O 1
ATOM 670 N N . LYS A 1 81 ? 7.320 3.227 11.667 1.00 90.75 81 LYS A N 1
ATOM 671 C CA . LYS A 1 81 ? 8.154 2.803 12.802 1.00 90.75 81 LYS A CA 1
ATOM 672 C C . LYS A 1 81 ? 8.275 1.278 12.904 1.00 90.75 81 LYS A C 1
ATOM 674 O O . LYS A 1 81 ? 8.211 0.712 13.996 1.00 90.75 81 LYS A O 1
ATOM 679 N N . CYS A 1 82 ? 8.421 0.602 11.766 1.00 91.81 82 CYS A N 1
ATOM 680 C CA . CYS A 1 82 ? 8.669 -0.836 11.720 1.00 91.81 82 CYS A CA 1
ATOM 681 C C . CYS A 1 82 ? 9.738 -1.188 10.680 1.00 91.81 82 CYS A C 1
ATOM 683 O O . CYS A 1 82 ? 10.035 -0.401 9.785 1.00 91.81 82 CYS A O 1
ATOM 685 N N . SER A 1 83 ? 10.322 -2.378 10.815 1.00 91.44 83 SER A N 1
ATOM 686 C CA . SER A 1 83 ? 11.402 -2.847 9.944 1.00 91.44 83 SER A CA 1
ATOM 687 C C . SER A 1 83 ? 10.917 -3.928 8.982 1.00 91.44 83 SER A C 1
ATOM 689 O O . SER A 1 83 ? 10.058 -4.749 9.322 1.00 91.44 83 SER A O 1
ATOM 6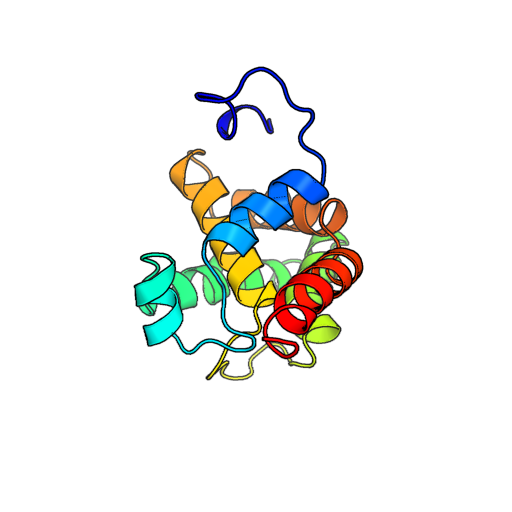91 N N . GLN A 1 84 ? 11.511 -3.960 7.788 1.00 91.75 84 GLN A N 1
ATOM 692 C CA . GLN A 1 84 ? 11.326 -5.050 6.832 1.00 91.75 84 GLN A CA 1
ATOM 693 C C . GLN A 1 84 ? 11.751 -6.390 7.455 1.00 91.75 84 GLN A C 1
ATOM 695 O O . GLN A 1 84 ? 12.628 -6.437 8.313 1.00 91.75 84 GLN A O 1
ATOM 700 N N . GLY A 1 85 ? 11.081 -7.481 7.078 1.00 86.62 85 GLY A N 1
ATOM 701 C CA . GLY A 1 85 ? 11.325 -8.817 7.642 1.00 86.62 85 GLY A CA 1
ATOM 702 C C . GLY A 1 85 ? 10.697 -9.068 9.020 1.00 86.62 85 GLY A C 1
ATOM 703 O O . GLY A 1 85 ? 10.493 -10.219 9.398 1.00 86.62 85 GLY A O 1
ATOM 704 N N . VAL A 1 86 ? 10.284 -8.029 9.756 1.00 89.81 86 VAL A N 1
ATOM 705 C CA . VAL A 1 86 ? 9.618 -8.206 11.057 1.00 89.81 86 VAL A CA 1
ATOM 706 C C . VAL A 1 86 ? 8.163 -8.646 10.869 1.00 89.81 86 VAL A C 1
ATOM 708 O O . VAL A 1 86 ? 7.444 -8.171 9.981 1.00 89.81 86 VAL A O 1
ATOM 711 N N . LYS A 1 87 ? 7.688 -9.563 11.722 1.00 88.88 87 LYS A N 1
ATOM 712 C CA . LYS A 1 87 ? 6.279 -9.983 11.745 1.00 88.88 87 LYS A CA 1
ATOM 713 C C . LYS A 1 87 ? 5.383 -8.822 12.189 1.00 88.88 87 LYS A C 1
ATOM 715 O O . LYS A 1 87 ? 5.434 -8.392 13.338 1.00 88.88 87 LYS A O 1
ATOM 720 N N . ILE A 1 88 ? 4.492 -8.379 11.305 1.00 91.06 88 ILE A N 1
ATOM 721 C CA . ILE A 1 88 ? 3.486 -7.356 11.610 1.00 91.06 88 ILE A CA 1
ATOM 722 C C . ILE A 1 88 ? 2.279 -8.053 12.250 1.00 91.06 88 ILE A C 1
ATOM 724 O O . ILE A 1 88 ? 1.482 -8.685 11.560 1.00 91.06 88 ILE A O 1
ATOM 728 N N . ARG A 1 89 ? 2.163 -7.982 13.583 1.00 91.25 89 ARG A N 1
ATOM 729 C CA . ARG A 1 89 ? 0.999 -8.523 14.320 1.00 91.25 89 ARG A CA 1
ATOM 730 C C . ARG A 1 89 ? -0.222 -7.608 14.209 1.00 91.25 89 ARG A C 1
ATOM 732 O O . ARG A 1 89 ? -1.344 -8.092 14.102 1.00 91.25 89 ARG A O 1
ATOM 739 N N . ARG A 1 90 ? 0.019 -6.295 14.242 1.00 95.00 90 ARG A N 1
ATOM 740 C CA . ARG A 1 90 ? -0.979 -5.242 14.040 1.00 95.00 90 ARG A CA 1
ATOM 741 C C . ARG A 1 90 ? -0.403 -4.214 13.072 1.00 95.00 90 ARG A C 1
ATOM 743 O O . ARG A 1 90 ? 0.642 -3.639 13.370 1.00 95.00 90 ARG A O 1
ATOM 750 N N . ALA A 1 91 ? -1.053 -4.030 11.933 1.00 95.62 91 ALA A N 1
ATOM 751 C CA . ALA A 1 91 ? -0.679 -3.054 10.920 1.00 95.62 91 ALA A CA 1
ATOM 752 C C . ALA A 1 91 ? -1.137 -1.652 11.341 1.00 95.62 91 ALA A C 1
ATOM 754 O O . ALA A 1 91 ? -2.200 -1.520 11.949 1.00 95.62 91 ALA A O 1
ATOM 755 N N . SER A 1 92 ? -0.357 -0.613 11.037 1.00 95.69 92 SER A N 1
ATOM 756 C CA . SER A 1 92 ? -0.828 0.772 11.183 1.00 95.69 92 SER A CA 1
ATOM 757 C C . SER A 1 92 ? -1.952 1.066 10.186 1.00 95.69 92 SER A C 1
ATOM 759 O O . SER A 1 92 ? -2.047 0.411 9.147 1.00 95.69 92 SER A O 1
ATOM 761 N N . ALA A 1 93 ? -2.770 2.084 10.459 1.00 95.31 93 ALA A N 1
ATOM 762 C CA . ALA A 1 93 ? -3.803 2.521 9.518 1.00 95.31 93 ALA A CA 1
ATOM 763 C C . ALA A 1 93 ? -3.239 2.817 8.115 1.00 95.31 93 ALA A C 1
ATOM 765 O O . ALA A 1 93 ? -3.861 2.462 7.120 1.00 95.31 93 ALA A O 1
ATOM 766 N N . TYR A 1 94 ? -2.025 3.370 8.019 1.00 96.38 94 TYR A N 1
ATOM 767 C CA . TYR A 1 94 ? -1.386 3.630 6.729 1.00 96.38 94 TYR A CA 1
ATOM 768 C C . TYR A 1 94 ? -0.879 2.355 6.029 1.00 96.38 94 TYR A C 1
ATOM 770 O O . TYR A 1 94 ? -0.951 2.242 4.809 1.00 96.38 94 TYR A O 1
ATOM 778 N N . GLN A 1 95 ? -0.420 1.341 6.769 1.00 96.56 95 GLN A N 1
ATOM 779 C CA . GLN A 1 95 ? -0.122 0.032 6.168 1.00 96.56 95 GLN A CA 1
ATOM 780 C C . GLN A 1 95 ? -1.391 -0.633 5.625 1.00 96.56 95 GLN A C 1
ATOM 782 O O . GLN A 1 95 ? -1.358 -1.250 4.562 1.00 96.56 95 GLN A O 1
ATOM 787 N N . VAL A 1 96 ? -2.515 -0.476 6.330 1.00 96.94 96 VAL A N 1
ATOM 788 C CA . VAL A 1 96 ? -3.827 -0.935 5.854 1.00 96.94 96 VAL A CA 1
ATOM 789 C C . VAL A 1 96 ? -4.269 -0.151 4.620 1.00 96.94 96 VAL A C 1
ATOM 791 O O . VAL A 1 96 ? -4.744 -0.759 3.664 1.00 96.94 96 VAL A O 1
ATOM 794 N N . PHE A 1 97 ? -4.022 1.159 4.584 1.00 96.88 97 PHE A N 1
ATOM 795 C CA . PHE A 1 97 ? -4.228 1.989 3.398 1.00 96.88 97 PHE A CA 1
ATOM 796 C C . PHE A 1 97 ? -3.419 1.487 2.197 1.00 96.88 97 PHE A C 1
ATOM 798 O O . PHE A 1 97 ? -3.964 1.349 1.106 1.00 96.88 97 PHE A O 1
ATOM 805 N N . ILE A 1 98 ? -2.153 1.111 2.390 1.00 97.31 98 ILE A N 1
ATOM 806 C CA . ILE A 1 98 ? -1.333 0.517 1.325 1.00 97.31 98 ILE A CA 1
ATOM 807 C C . ILE A 1 98 ? -1.937 -0.805 0.824 1.00 97.31 98 ILE A C 1
ATOM 809 O O . ILE A 1 98 ? -2.032 -1.005 -0.387 1.00 97.31 98 ILE A O 1
ATOM 813 N N . TYR A 1 99 ? -2.404 -1.690 1.712 1.00 97.38 99 TYR A N 1
ATOM 814 C CA . TYR A 1 99 ? -3.104 -2.909 1.281 1.00 97.38 99 TYR A CA 1
ATOM 815 C C . TYR A 1 99 ? -4.391 -2.600 0.506 1.00 97.38 99 TYR A C 1
ATOM 817 O O . TYR A 1 99 ? -4.693 -3.281 -0.472 1.00 97.38 99 TYR A O 1
ATOM 825 N N . TRP A 1 100 ? -5.123 -1.561 0.902 1.00 95.88 100 TRP A N 1
ATOM 826 C CA . TRP A 1 100 ? -6.318 -1.103 0.199 1.00 95.88 100 TRP A CA 1
ATOM 827 C C . TRP A 1 100 ? -6.002 -0.543 -1.199 1.00 95.88 100 TRP A C 1
ATOM 829 O O . TRP A 1 100 ? -6.710 -0.854 -2.155 1.00 95.88 100 TRP A O 1
ATOM 839 N N . LEU A 1 101 ? -4.892 0.185 -1.372 1.00 95.69 101 LEU A N 1
ATOM 840 C CA . LEU A 1 101 ? -4.428 0.613 -2.699 1.00 95.69 101 LEU A CA 1
ATOM 841 C C . LEU A 1 101 ? -4.050 -0.580 -3.587 1.00 95.69 101 LEU A C 1
ATOM 843 O O . LEU A 1 101 ? -4.418 -0.608 -4.761 1.00 95.69 101 LEU A O 1
ATOM 847 N N . ILE A 1 102 ? -3.362 -1.586 -3.035 1.00 96.69 102 ILE A N 1
ATOM 848 C CA . ILE A 1 102 ? -3.040 -2.822 -3.768 1.00 96.69 102 ILE A CA 1
ATOM 849 C C . ILE A 1 102 ? -4.326 -3.527 -4.211 1.00 96.69 102 ILE A C 1
ATOM 851 O O . ILE A 1 102 ? -4.424 -3.960 -5.360 1.00 96.69 102 ILE A O 1
ATOM 855 N N . TRP A 1 103 ? -5.319 -3.611 -3.323 1.00 94.62 103 TRP A N 1
ATOM 856 C CA . TRP A 1 103 ? -6.625 -4.178 -3.644 1.00 94.62 103 TRP A CA 1
ATOM 857 C C . TRP A 1 103 ? -7.290 -3.452 -4.817 1.00 94.62 103 TRP A C 1
ATOM 859 O O . TRP A 1 103 ? -7.715 -4.116 -5.761 1.00 94.62 103 TRP A O 1
ATOM 869 N N . ILE A 1 104 ? -7.322 -2.116 -4.808 1.00 91.56 104 ILE A N 1
ATOM 870 C CA . ILE A 1 104 ? -7.871 -1.311 -5.910 1.00 91.56 104 ILE A CA 1
ATOM 871 C C . ILE A 1 104 ? -7.132 -1.600 -7.214 1.00 91.56 104 ILE A C 1
ATOM 873 O O . ILE A 1 104 ? -7.761 -1.935 -8.219 1.00 91.56 104 ILE A O 1
ATOM 877 N N . LEU A 1 105 ? -5.799 -1.494 -7.204 1.00 93.50 105 LEU A N 1
ATOM 878 C CA . LEU A 1 105 ? -4.986 -1.702 -8.400 1.00 93.50 105 LEU A CA 1
ATOM 879 C C . LEU A 1 105 ? -5.268 -3.074 -9.012 1.00 93.50 105 LEU A C 1
ATOM 881 O O . LEU A 1 105 ? -5.572 -3.169 -10.194 1.00 93.50 105 LEU A O 1
ATOM 885 N N . ARG A 1 106 ? -5.249 -4.132 -8.201 1.00 92.31 106 ARG A N 1
ATOM 886 C CA . ARG A 1 106 ? -5.387 -5.509 -8.693 1.00 92.31 106 ARG A CA 1
ATOM 887 C C . ARG A 1 106 ? -6.826 -5.930 -8.991 1.00 92.31 106 ARG A C 1
ATOM 889 O O . ARG A 1 106 ? -7.020 -6.849 -9.780 1.00 92.31 106 ARG A O 1
ATOM 896 N N . SER A 1 107 ? -7.824 -5.289 -8.382 1.00 88.69 107 SER A N 1
ATOM 897 C CA . SER A 1 107 ? -9.242 -5.580 -8.658 1.00 88.69 107 SER A CA 1
ATOM 898 C C . SER A 1 107 ? -9.734 -4.907 -9.936 1.00 88.69 107 SER A C 1
ATOM 900 O O . SER A 1 107 ? -10.674 -5.390 -10.564 1.00 88.69 107 SER A O 1
ATOM 902 N N . HIS A 1 108 ? -9.102 -3.801 -10.333 1.00 86.69 108 HIS A N 1
ATOM 903 C CA . HIS A 1 108 ? -9.522 -3.020 -11.495 1.00 86.69 108 HIS A CA 1
ATOM 904 C C . HIS A 1 108 ? -8.561 -3.107 -12.681 1.00 86.69 108 HIS A C 1
ATOM 906 O O . HIS A 1 108 ? -8.973 -2.842 -13.810 1.00 86.69 108 HIS A O 1
ATOM 912 N N . LEU A 1 109 ? -7.304 -3.487 -12.454 1.00 88.00 109 LEU A N 1
ATOM 913 C CA . LEU A 1 109 ? -6.280 -3.590 -13.486 1.00 88.00 109 LEU A CA 1
ATOM 914 C C . LEU A 1 109 ? -5.805 -5.039 -13.600 1.00 88.00 109 LEU A C 1
ATOM 916 O O . LEU A 1 109 ? -5.502 -5.698 -12.607 1.00 88.00 109 LEU A O 1
ATOM 920 N N . LYS A 1 110 ? -5.697 -5.533 -14.835 1.00 90.31 110 LYS A N 1
ATOM 921 C CA . LYS A 1 110 ? -5.099 -6.841 -15.132 1.00 90.31 110 LYS A CA 1
ATOM 922 C C . LYS A 1 110 ? -3.575 -6.711 -15.193 1.00 90.31 110 LYS A C 1
ATOM 924 O O . LYS A 1 110 ? -2.999 -6.795 -16.271 1.00 90.31 110 LYS A O 1
ATOM 929 N N . ILE A 1 111 ? -2.960 -6.447 -14.043 1.00 92.00 111 ILE A N 1
ATOM 930 C CA . ILE A 1 111 ? -1.514 -6.219 -13.911 1.00 92.00 111 ILE A CA 1
ATOM 931 C C . ILE A 1 111 ? -0.849 -7.275 -13.025 1.00 92.00 111 ILE A C 1
ATOM 933 O O . ILE A 1 111 ? -1.456 -7.821 -12.089 1.00 92.00 111 ILE A O 1
ATOM 937 N N . ASP A 1 112 ? 0.415 -7.563 -13.307 1.00 95.12 112 ASP A N 1
ATOM 938 C CA . ASP A 1 112 ? 1.229 -8.461 -12.488 1.00 95.12 112 ASP A CA 1
ATOM 939 C C . ASP A 1 112 ? 1.686 -7.789 -11.175 1.00 95.12 112 ASP A C 1
ATOM 941 O O . ASP A 1 112 ? 1.275 -6.672 -10.839 1.00 95.12 112 ASP A O 1
ATOM 945 N N . PHE A 1 113 ? 2.465 -8.504 -10.361 1.00 95.50 113 PHE A N 1
ATOM 946 C CA . PHE A 1 113 ? 2.907 -7.992 -9.062 1.00 95.50 113 PHE A CA 1
ATOM 947 C C . PHE A 1 113 ? 3.946 -6.875 -9.160 1.00 95.50 113 PHE A C 1
ATOM 949 O O . PHE A 1 113 ? 3.907 -5.981 -8.315 1.00 95.50 113 PHE A O 1
ATOM 956 N N . ASP A 1 114 ? 4.812 -6.885 -10.170 1.00 94.06 114 ASP A N 1
ATOM 957 C CA . ASP A 1 114 ? 5.861 -5.871 -10.326 1.00 94.06 114 ASP A CA 1
ATOM 958 C C . ASP A 1 114 ? 5.259 -4.567 -10.840 1.00 94.06 114 ASP A C 1
ATOM 960 O O . ASP A 1 114 ? 5.461 -3.511 -10.242 1.00 94.06 114 ASP A O 1
ATOM 964 N N . GLN A 1 115 ? 4.362 -4.656 -11.823 1.00 95.88 115 GLN A N 1
ATOM 965 C CA . GLN A 1 115 ? 3.531 -3.537 -12.263 1.00 95.88 115 GLN A CA 1
ATOM 966 C C . GLN A 1 115 ? 2.690 -2.971 -11.111 1.00 95.88 115 GLN A C 1
ATOM 968 O O . GLN A 1 115 ? 2.559 -1.755 -10.963 1.00 95.88 115 GLN A O 1
ATOM 973 N N . THR A 1 116 ? 2.136 -3.840 -10.251 1.00 97.31 116 THR A N 1
ATOM 974 C CA . THR A 1 116 ? 1.420 -3.385 -9.047 1.00 97.31 116 THR A CA 1
ATOM 975 C C . THR A 1 116 ? 2.353 -2.598 -8.124 1.00 97.31 116 THR A C 1
ATOM 977 O O . THR A 1 116 ? 1.945 -1.562 -7.601 1.00 97.31 116 THR A O 1
ATOM 980 N N . ALA A 1 117 ? 3.586 -3.066 -7.913 1.00 97.25 117 ALA A N 1
ATOM 981 C CA . ALA A 1 117 ? 4.559 -2.431 -7.029 1.00 97.25 117 ALA A CA 1
ATOM 982 C C . ALA A 1 117 ? 5.016 -1.061 -7.551 1.00 97.25 117 ALA A C 1
ATOM 984 O O . ALA A 1 117 ? 5.062 -0.099 -6.783 1.00 97.25 117 ALA A O 1
ATOM 985 N N . GLU A 1 118 ? 5.278 -0.945 -8.852 1.00 95.31 118 GLU A N 1
ATOM 986 C CA . GLU A 1 118 ? 5.651 0.317 -9.501 1.00 95.31 118 GLU A CA 1
ATOM 987 C C . GLU A 1 118 ? 4.532 1.355 -9.417 1.00 95.31 118 GLU A C 1
ATOM 989 O O . GLU A 1 118 ? 4.752 2.489 -8.977 1.00 95.31 118 GLU A O 1
ATOM 994 N N . MET A 1 119 ? 3.301 0.957 -9.758 1.00 96.00 119 MET A N 1
ATOM 995 C CA . MET A 1 119 ? 2.138 1.837 -9.635 1.00 96.00 119 MET A CA 1
ATOM 996 C C . MET A 1 119 ? 1.895 2.241 -8.180 1.00 96.00 119 MET A C 1
ATOM 998 O O . MET A 1 119 ? 1.587 3.400 -7.900 1.00 96.00 119 MET A O 1
ATOM 1002 N N . LEU A 1 120 ? 2.066 1.309 -7.239 1.00 96.81 120 LEU A N 1
ATOM 1003 C CA . LEU A 1 120 ? 1.954 1.588 -5.813 1.00 96.81 120 LEU A CA 1
ATOM 1004 C C . LEU A 1 120 ? 3.019 2.589 -5.345 1.00 96.81 120 LEU A C 1
ATOM 1006 O O . LEU A 1 120 ? 2.689 3.499 -4.587 1.00 96.81 120 LEU A O 1
ATOM 1010 N N . ALA A 1 121 ? 4.265 2.458 -5.805 1.00 94.81 121 ALA A N 1
ATOM 1011 C CA . ALA A 1 121 ? 5.360 3.367 -5.473 1.00 94.81 121 ALA A CA 1
ATOM 1012 C C . ALA A 1 121 ? 5.097 4.806 -5.962 1.00 94.81 121 ALA A C 1
ATOM 1014 O O . ALA A 1 121 ? 5.409 5.771 -5.257 1.00 94.81 121 ALA A O 1
ATOM 1015 N N . GLU A 1 122 ? 4.473 4.966 -7.131 1.00 92.88 122 GLU A N 1
ATOM 1016 C CA . GLU A 1 122 ? 4.020 6.278 -7.609 1.00 92.88 122 GLU A CA 1
ATOM 1017 C C . GLU A 1 122 ? 2.810 6.802 -6.826 1.00 92.88 122 GLU A C 1
ATOM 1019 O O . GLU A 1 122 ? 2.763 7.987 -6.483 1.00 92.88 122 GLU A O 1
ATOM 1024 N N . LEU A 1 123 ? 1.863 5.937 -6.456 1.00 92.81 123 LEU A N 1
ATOM 1025 C CA . LEU A 1 123 ? 0.727 6.340 -5.625 1.00 92.81 123 LEU A CA 1
ATOM 1026 C C . LEU A 1 123 ? 1.171 6.840 -4.250 1.00 92.81 123 LEU A C 1
ATOM 1028 O O . LEU A 1 123 ? 0.726 7.906 -3.843 1.00 92.81 123 LEU A O 1
ATOM 1032 N N . VAL A 1 124 ? 2.081 6.151 -3.553 1.00 92.88 124 VAL A N 1
ATOM 1033 C CA . VAL A 1 124 ? 2.565 6.606 -2.231 1.00 92.88 124 VAL A CA 1
ATOM 1034 C C . VAL A 1 124 ? 3.391 7.896 -2.303 1.00 92.88 124 VAL A C 1
ATOM 1036 O O . VAL A 1 124 ? 3.540 8.579 -1.291 1.00 92.88 124 VAL A O 1
ATOM 1039 N N . ARG A 1 125 ? 3.910 8.266 -3.484 1.00 90.00 125 ARG A N 1
ATOM 1040 C CA . ARG A 1 125 ? 4.518 9.587 -3.715 1.00 90.00 125 ARG A CA 1
ATOM 1041 C C . ARG A 1 125 ? 3.457 10.685 -3.779 1.00 90.00 125 ARG A C 1
ATOM 1043 O O . ARG A 1 125 ? 3.667 11.762 -3.231 1.00 90.00 125 ARG A O 1
ATOM 1050 N N . LEU A 1 126 ? 2.345 10.421 -4.464 1.00 89.69 126 LEU A N 1
ATOM 1051 C CA . LEU A 1 126 ? 1.218 11.353 -4.589 1.00 89.69 126 LEU A CA 1
ATOM 1052 C C . LEU A 1 126 ? 0.352 11.399 -3.322 1.00 89.69 126 LEU A C 1
ATOM 1054 O O . LEU A 1 126 ? -0.324 12.391 -3.066 1.00 89.69 126 LEU A O 1
ATOM 1058 N N . LEU A 1 127 ? 0.394 10.329 -2.531 1.00 91.25 127 LEU A N 1
ATOM 1059 C CA . LEU A 1 127 ? -0.384 10.114 -1.319 1.00 91.25 127 LEU A CA 1
ATOM 1060 C C . LEU A 1 127 ? 0.576 9.925 -0.132 1.00 91.25 127 LEU A C 1
ATOM 1062 O O . LEU A 1 127 ? 0.718 8.809 0.362 1.00 91.25 127 LEU A O 1
ATOM 1066 N N . PRO A 1 128 ? 1.269 10.984 0.326 1.00 86.69 128 PRO A N 1
ATOM 1067 C CA . PRO A 1 128 ? 2.291 10.863 1.358 1.00 86.69 128 PRO A CA 1
ATOM 1068 C C . PRO A 1 128 ? 1.711 10.564 2.749 1.00 86.69 128 PRO A C 1
ATOM 1070 O O . PRO A 1 128 ? 0.757 11.197 3.209 1.00 86.69 128 PRO A O 1
ATOM 1073 N N . SER A 1 129 ? 2.398 9.686 3.491 1.00 89.31 129 SER A N 1
ATOM 1074 C CA . SER A 1 129 ? 2.019 9.274 4.854 1.00 89.31 129 SER A CA 1
ATOM 1075 C C . SER A 1 129 ? 1.834 10.429 5.838 1.00 89.31 129 SER A C 1
ATOM 1077 O O . SER A 1 129 ? 1.052 10.286 6.775 1.00 89.31 129 SER A O 1
ATOM 1079 N N . LYS A 1 130 ? 2.551 11.547 5.670 1.00 88.44 130 LYS A N 1
ATOM 1080 C CA . LYS A 1 130 ? 2.431 12.709 6.560 1.00 88.44 130 LYS A CA 1
ATOM 1081 C C . LYS A 1 130 ? 1.032 13.328 6.471 1.00 88.44 130 LYS A C 1
ATOM 1083 O O . LYS A 1 130 ? 0.361 13.442 7.490 1.00 88.44 130 LYS A O 1
ATOM 1088 N N . THR A 1 131 ? 0.573 13.630 5.257 1.00 89.19 131 THR A N 1
ATOM 1089 C CA . THR A 1 131 ? -0.767 14.186 5.010 1.00 89.19 131 THR A CA 1
ATOM 1090 C C . THR A 1 131 ? -1.861 13.213 5.439 1.00 89.19 131 THR A C 1
ATOM 1092 O O . THR A 1 131 ? -2.856 13.616 6.039 1.00 89.19 131 THR A O 1
ATOM 1095 N N . PHE A 1 132 ? -1.655 11.911 5.204 1.00 92.25 132 PHE A N 1
ATOM 1096 C CA . PHE A 1 132 ? -2.551 10.889 5.739 1.00 92.25 132 PHE A CA 1
ATOM 1097 C C . PHE A 1 132 ? -2.644 10.965 7.269 1.00 92.25 132 PHE A C 1
ATOM 1099 O O . PHE A 1 132 ? -3.743 10.950 7.814 1.00 92.25 132 PHE A O 1
ATOM 1106 N N . GLN A 1 133 ? -1.510 11.061 7.970 1.00 90.38 133 GLN A N 1
ATOM 1107 C CA . GLN A 1 133 ? -1.480 11.086 9.432 1.00 90.38 133 GLN A CA 1
ATOM 1108 C C . GLN A 1 133 ? -2.181 12.323 10.005 1.00 90.38 133 GLN A C 1
ATOM 1110 O O . GLN A 1 133 ? -2.874 12.209 11.013 1.00 90.38 133 GLN A O 1
ATOM 1115 N N . GLU A 1 134 ? -2.027 13.483 9.366 1.00 90.56 134 GLU A N 1
ATOM 1116 C CA . GLU A 1 134 ? -2.717 14.724 9.741 1.00 90.56 134 GLU A CA 1
ATOM 1117 C C . GLU A 1 134 ? -4.242 14.545 9.674 1.00 90.56 134 GLU A C 1
ATOM 1119 O O . GLU A 1 134 ? -4.935 14.782 10.667 1.00 90.56 134 GLU A O 1
ATOM 1124 N N . LYS A 1 135 ? -4.763 14.012 8.559 1.00 88.62 135 LYS A N 1
ATOM 1125 C CA . LYS A 1 135 ? -6.201 13.719 8.412 1.00 88.62 135 LYS A CA 1
ATOM 1126 C C . LYS A 1 135 ? -6.685 12.620 9.354 1.00 88.62 135 LYS A C 1
ATOM 1128 O O . LYS A 1 135 ? -7.749 12.746 9.954 1.00 88.62 135 LYS A O 1
ATOM 1133 N N . PHE A 1 136 ? -5.905 11.556 9.512 1.00 90.88 136 PHE A N 1
ATOM 1134 C CA . PHE A 1 136 ? -6.231 10.450 10.408 1.00 90.88 136 PHE A CA 1
ATOM 1135 C C . PHE A 1 136 ? -6.320 10.914 11.870 1.00 90.88 136 PHE A C 1
ATOM 1137 O O . PHE A 1 136 ? -7.206 10.486 12.606 1.00 90.88 136 PHE A O 1
ATOM 1144 N N . ASN A 1 137 ? -5.437 11.825 12.291 1.00 89.62 137 ASN A N 1
ATOM 1145 C CA . ASN A 1 137 ? -5.492 12.424 13.621 1.00 89.62 137 ASN A CA 1
ATOM 1146 C C . ASN A 1 137 ? -6.737 13.296 13.799 1.00 89.62 137 ASN A C 1
ATOM 1148 O O . ASN A 1 137 ? -7.391 13.167 14.827 1.00 89.62 137 ASN A O 1
ATOM 1152 N N . TYR A 1 138 ? -7.085 14.128 12.813 1.00 85.69 138 TYR A N 1
ATOM 1153 C CA . TYR A 1 138 ? -8.308 14.936 12.856 1.00 85.69 138 TYR A CA 1
ATOM 1154 C C . TYR A 1 138 ? -9.560 14.057 12.995 1.00 85.69 138 TYR A C 1
ATOM 1156 O O . TYR A 1 138 ? -10.380 14.280 13.884 1.00 85.69 138 TYR A O 1
ATOM 1164 N N . TYR A 1 139 ? -9.643 12.992 12.189 1.00 83.56 139 TYR A N 1
ATOM 1165 C CA . TYR A 1 139 ? -10.726 12.008 12.240 1.00 83.56 139 TYR A CA 1
ATOM 1166 C C . TYR A 1 139 ? -10.901 11.405 13.648 1.00 83.56 139 TYR A C 1
ATOM 1168 O O . TYR A 1 139 ? -12.018 11.299 14.140 1.00 83.56 139 TYR A O 1
ATOM 1176 N N . TYR A 1 140 ? -9.800 11.070 14.331 1.00 79.88 140 TYR A N 1
ATOM 1177 C CA . TYR A 1 140 ? -9.827 10.451 15.665 1.00 79.88 140 TYR A CA 1
ATOM 1178 C C . TYR A 1 140 ? -9.806 11.428 16.851 1.00 79.88 140 TYR A C 1
ATOM 1180 O O . TYR A 1 140 ? -9.992 10.997 17.989 1.00 79.88 140 TYR A O 1
ATOM 1188 N N . GLN A 1 141 ? -9.546 12.717 16.634 1.00 72.56 141 GLN A N 1
ATOM 1189 C CA . GLN A 1 141 ? -9.677 13.743 17.674 1.00 72.56 141 GLN A CA 1
ATOM 1190 C C . GLN A 1 141 ? -11.146 14.127 17.891 1.00 72.56 141 GLN A C 1
ATOM 1192 O O . GLN A 1 141 ? -11.525 14.401 19.026 1.00 72.56 141 GLN A O 1
ATOM 1197 N N . GLY A 1 142 ? -11.981 14.049 16.847 1.00 54.88 142 GLY A N 1
ATOM 1198 C CA . GLY A 1 142 ? -13.427 14.280 16.945 1.00 54.88 142 GLY A CA 1
ATOM 1199 C C . GLY A 1 142 ? -14.201 13.229 17.755 1.00 54.88 142 GLY A C 1
ATOM 1200 O O . GLY A 1 142 ? -15.289 13.525 18.230 1.00 54.88 142 GLY A O 1
ATOM 1201 N N . GLU A 1 143 ? -13.648 12.029 17.965 1.00 51.66 143 GLU A N 1
ATOM 1202 C CA . GLU A 1 143 ? -14.296 10.959 18.749 1.00 51.66 143 GLU A CA 1
ATOM 1203 C C . GLU A 1 143 ? -14.061 11.068 20.272 1.00 51.66 143 GLU A C 1
ATOM 1205 O O . GLU A 1 143 ? -14.720 10.371 21.032 1.00 51.66 143 GLU A O 1
ATOM 1210 N N . ASN A 1 144 ? -13.159 11.943 20.739 1.00 43.03 144 ASN A N 1
ATOM 1211 C CA . ASN A 1 144 ? -12.857 12.140 22.171 1.00 43.03 144 ASN A CA 1
ATOM 1212 C C . ASN A 1 144 ? -13.505 13.409 22.766 1.00 43.03 144 ASN A C 1
ATOM 1214 O O . ASN A 1 144 ? -13.124 13.848 23.851 1.00 43.03 144 ASN A O 1
ATOM 1218 N N . SER A 1 145 ? -14.430 14.044 22.044 1.00 36.59 145 SER A N 1
ATOM 1219 C CA . SER A 1 145 ? -15.131 15.268 22.473 1.00 36.59 145 SER A CA 1
ATOM 1220 C C . SER A 1 145 ? -16.654 15.102 22.543 1.00 36.59 145 SER A C 1
ATOM 1222 O O . SER A 1 145 ? -17.361 16.105 22.616 1.00 36.59 145 SER A O 1
ATOM 1224 N N . GLY A 1 146 ? -17.149 13.861 22.505 1.00 33.41 146 GLY A N 1
ATOM 1225 C CA . GLY A 1 146 ? -18.566 13.506 22.618 1.00 33.41 146 GLY A CA 1
ATOM 1226 C C . GLY A 1 146 ? -18.815 12.526 23.751 1.00 33.41 146 GLY A C 1
ATOM 1227 O O . GLY A 1 146 ? -17.936 11.663 23.970 1.00 33.41 146 GLY A O 1
#

Radius of gyration: 15.02 Å; chains: 1; bounding box: 38×31×38 Å

Secondary structure (DSSP, 8-state):
--TTS-SSS------HHHHHHHHHTT---SEE-HHHHHHHH---HHHHHHHIIIIIIHHHHH-TT-HHHHHHHHHHTGGGT--TTS--SSEEHHHHHHHHHHHHHHHHS---HHHHHHHHHHHHHHS-HHHHHHHHHHHHHGGG--

Foldseek 3Di:
DVCLVPDPDDDDPPALVVLLVVLCVLVDDQWAAQVRLCVSPVQHPVNLVCLCVQQQQVLCVVCVVDPLNVLSLCQQAVVQPHHPPDDRRIGGSSNSSLSVLLVSCVVRDPDDSPVSNSVSSVVCVSNPPVVSVVVVVVSVVVVVPD

pLDDT: mean 86.28, std 17.18, range [33.41, 97.38]

Sequence (146 aa):
MIGLLLKNSSYRQLTPDNVYENFLAYKPGKKMTQAEIKQTYGLCAETVRYWRKFVIDRYINENPESLLAMRLKSAFYYSQKCSQGVKIRRASAYQVFIYWLIWILRSHLKIDFDQTAEMLAELVRLLPSKTFQEKFNYYYQGENSG